Protein AF-A0A813FN04-F1 (afdb_monomer)

Solvent-accessible surface area (backbone atoms only — not comparable to full-atom values): 7030 Å² total; per-residue (Å²): 115,67,63,55,52,52,56,41,54,57,45,39,73,74,72,43,46,66,30,63,33,39,100,90,32,81,74,81,55,88,83,38,75,41,78,40,66,41,77,95,40,47,72,78,44,55,82,45,78,38,71,65,42,76,40,78,54,38,47,62,34,66,70,28,71,89,44,100,67,39,48,43,55,46,50,74,65,40,38,41,50,80,38,77,48,75,39,54,98,54,70,97,60,77,89,81,60,93,76,85,88,49,69,72,56,40,47,76,73,61,79,53,134

Sequence (113 aa):
RDLARQTALELEGFGLRVCVIGDESHAIDEEAHVIVCVYASAHYLQGRAFRIKIVDEAHHVHAALNSKLSWETMLHGQVKASLEADFSATFQDSSDIDFDYGFTQALRDGYFD

InterPro domains:
  IPR027417 P-loop containing nucleoside triphosphate hydrolase [G3DSA:3.40.50.300] (1-106)
  IPR027417 P-loop containing nucleoside triphosphate hydrolase [SSF52540] (1-92)

Nearest PDB structures (foldseek):
  7r7j-assembly2_B  TM=6.246E-01  e=7.731E-03  Escherichia coli K-12
  6ac6-assembly3_B  TM=5.152E-01  e=5.323E-01  Mycolicibacterium smegmatis MC2 155
  6aca-assembly1_A  TM=5.128E-01  e=1.257E+00  Mycobacterium tuberculosis H37Rv
  5fxg-assembly1_B  TM=3.267E-01  e=7.016E+00  Rattus norvegicus
  8vuv-assembly1_A  TM=2.185E-01  e=9.766E+00  Homo sapiens

pLDDT: mean 85.7, std 11.33, range [49.84, 97.0]

Secondary structure (DSSP, 8-state):
-HHHHHHHHHHHHTT--EEEEBTTB----TT-SEEEE-GGGGGGGTT-EEEEEEEESTHHHHHGGGSSS-HHIIIIIISEEEEEEEE-S--S-GGG-S----HHHHHHTTS--

Structure (mmCIF, N/CA/C/O backbone):
data_AF-A0A813FN04-F1
#
_entry.id   AF-A0A813FN04-F1
#
loop_
_atom_site.group_PDB
_atom_site.id
_atom_site.type_symbol
_atom_site.label_atom_id
_atom_site.label_alt_id
_atom_site.label_comp_id
_atom_site.label_asym_id
_atom_site.label_entity_id
_atom_site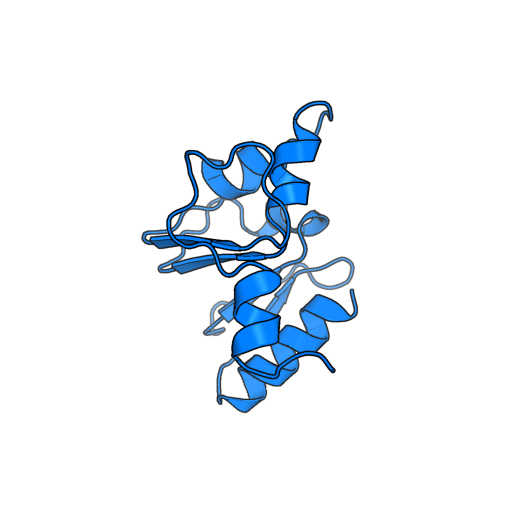.label_seq_id
_atom_site.pdbx_PDB_ins_code
_atom_site.Cartn_x
_atom_site.Cartn_y
_atom_site.Cartn_z
_atom_site.occupancy
_atom_site.B_iso_or_equiv
_atom_site.auth_seq_id
_atom_site.auth_comp_id
_atom_site.auth_asym_id
_atom_site.auth_atom_id
_atom_site.pdbx_PDB_model_num
ATOM 1 N N . ARG A 1 1 ? -5.429 7.734 -10.003 1.00 57.06 1 ARG A N 1
ATOM 2 C CA . ARG A 1 1 ? -6.869 7.380 -10.010 1.00 57.06 1 ARG A CA 1
ATOM 3 C C . ARG A 1 1 ? -7.119 6.064 -10.738 1.00 57.06 1 ARG A C 1
ATOM 5 O O . ARG A 1 1 ? -7.736 5.192 -10.144 1.00 57.06 1 ARG A O 1
ATOM 12 N N . ASP A 1 2 ? -6.593 5.889 -11.951 1.00 80.12 2 ASP A N 1
ATOM 13 C CA . ASP A 1 2 ? -6.795 4.642 -12.705 1.00 80.12 2 ASP A CA 1
ATOM 14 C C . ASP A 1 2 ? -6.102 3.432 -12.074 1.00 80.12 2 ASP A C 1
ATOM 16 O O . ASP A 1 2 ? -6.720 2.377 -11.980 1.00 80.12 2 ASP A O 1
ATOM 20 N N . LEU A 1 3 ? -4.894 3.610 -11.527 1.00 87.38 3 LEU A N 1
ATOM 21 C CA . LEU A 1 3 ? -4.142 2.516 -10.906 1.00 87.38 3 LEU A CA 1
ATOM 22 C C . LEU A 1 3 ? -4.889 1.875 -9.724 1.00 87.38 3 LEU A C 1
ATOM 24 O O . LEU A 1 3 ? -5.107 0.676 -9.725 1.00 87.38 3 LEU A O 1
ATOM 28 N N . ALA A 1 4 ? -5.390 2.670 -8.769 1.00 90.81 4 ALA A N 1
ATOM 29 C CA . ALA A 1 4 ? -6.135 2.144 -7.618 1.00 90.81 4 ALA A CA 1
ATOM 30 C C . ALA A 1 4 ? -7.377 1.333 -8.029 1.00 90.81 4 ALA A C 1
ATOM 32 O O . ALA A 1 4 ? -7.704 0.326 -7.405 1.00 90.81 4 ALA A O 1
ATOM 33 N N . ARG A 1 5 ? -8.065 1.751 -9.101 1.00 91.69 5 ARG A N 1
ATOM 34 C CA . ARG A 1 5 ? -9.223 1.021 -9.626 1.00 91.69 5 ARG A CA 1
ATOM 35 C C . ARG A 1 5 ? -8.806 -0.255 -10.357 1.00 91.69 5 ARG A C 1
ATOM 37 O O . ARG A 1 5 ? -9.479 -1.264 -10.206 1.00 91.69 5 ARG A O 1
ATOM 44 N N . GLN A 1 6 ? -7.715 -0.220 -11.120 1.00 93.00 6 GLN A N 1
ATOM 45 C CA . GLN A 1 6 ? -7.145 -1.412 -11.754 1.00 93.00 6 GLN A CA 1
ATOM 46 C C . GLN A 1 6 ? -6.730 -2.443 -10.701 1.00 93.00 6 GLN A C 1
ATOM 48 O O . GLN A 1 6 ? -7.183 -3.579 -10.765 1.00 93.00 6 GLN A O 1
ATOM 53 N N . THR A 1 7 ? -5.979 -2.031 -9.676 1.00 94.25 7 THR A N 1
ATOM 54 C CA . THR A 1 7 ? -5.606 -2.895 -8.548 1.00 94.25 7 THR A CA 1
ATOM 55 C C . THR A 1 7 ? -6.836 -3.489 -7.865 1.00 94.25 7 THR A C 1
ATOM 57 O O . THR A 1 7 ? -6.848 -4.675 -7.550 1.00 94.25 7 THR A O 1
ATOM 60 N N . ALA A 1 8 ? -7.891 -2.694 -7.662 1.00 94.44 8 ALA A N 1
ATOM 61 C CA . ALA A 1 8 ? -9.129 -3.194 -7.079 1.00 94.44 8 ALA A CA 1
ATOM 62 C C . ALA A 1 8 ? -9.795 -4.272 -7.944 1.00 94.44 8 ALA A C 1
ATOM 64 O O . ALA A 1 8 ? -10.167 -5.308 -7.407 1.00 94.44 8 ALA A O 1
ATOM 65 N N . LEU A 1 9 ? -9.881 -4.072 -9.263 1.00 95.56 9 LEU A N 1
ATOM 66 C CA . LEU A 1 9 ? -10.456 -5.060 -10.183 1.00 95.56 9 LEU A CA 1
ATOM 67 C C . LEU A 1 9 ? -9.668 -6.377 -10.189 1.00 95.56 9 LEU A C 1
ATOM 69 O O . LEU A 1 9 ? -10.269 -7.449 -10.185 1.00 95.56 9 LEU A O 1
ATOM 73 N N . GLU A 1 10 ? -8.336 -6.311 -10.155 1.00 96.50 10 GLU A N 1
ATOM 74 C CA . GLU A 1 10 ? -7.490 -7.509 -10.057 1.00 96.50 10 GLU A CA 1
ATOM 75 C C . GLU A 1 10 ? -7.736 -8.255 -8.736 1.00 96.50 10 GLU A C 1
ATOM 77 O O . GLU A 1 10 ? -7.937 -9.469 -8.724 1.00 96.50 10 GLU A O 1
ATOM 82 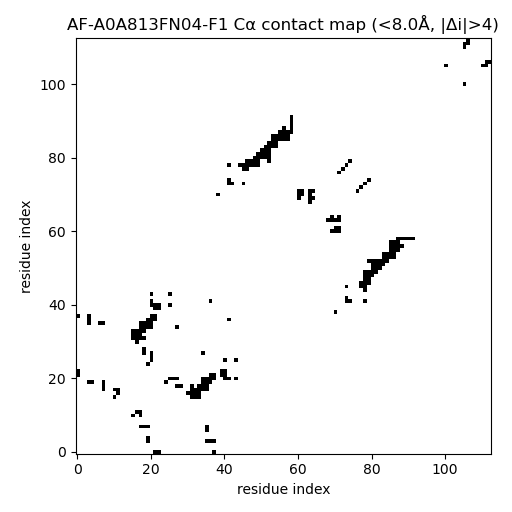N N . LEU A 1 11 ? -7.803 -7.530 -7.614 1.00 96.50 11 LEU A N 1
ATOM 83 C CA . LEU A 1 11 ? -8.093 -8.099 -6.292 1.00 96.50 11 LEU A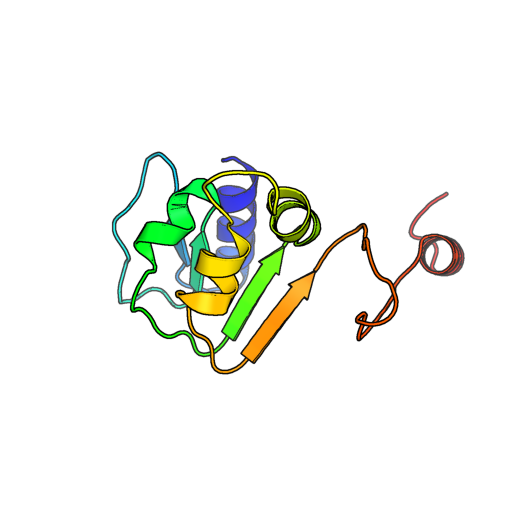 CA 1
ATOM 84 C C . LEU A 1 11 ? -9.503 -8.703 -6.202 1.00 96.50 11 LEU A C 1
ATOM 86 O O . LEU A 1 11 ? -9.685 -9.771 -5.612 1.00 96.50 11 LEU A O 1
ATOM 90 N N . GLU A 1 12 ? -10.496 -8.063 -6.815 1.00 96.56 12 GLU A N 1
ATOM 91 C CA . GLU A 1 12 ? -11.848 -8.611 -6.966 1.00 96.56 12 GLU A CA 1
ATOM 92 C C . GLU A 1 12 ? -11.846 -9.889 -7.817 1.00 96.56 12 GLU A C 1
ATOM 94 O O . GLU A 1 12 ? -12.585 -10.827 -7.511 1.00 96.56 12 GLU A O 1
ATOM 99 N N . GLY A 1 13 ? -10.965 -9.982 -8.820 1.00 97.00 13 GLY A N 1
ATOM 10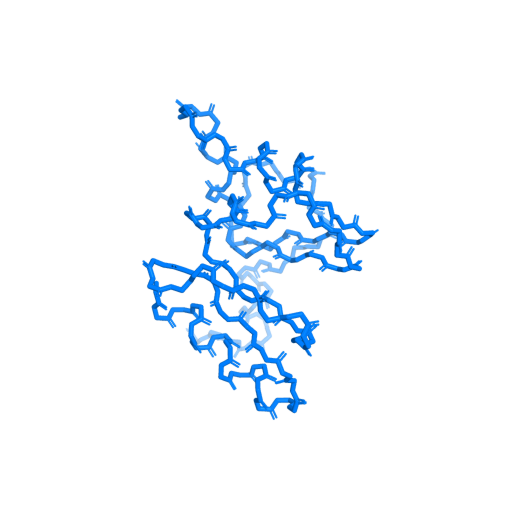0 C CA . GLY A 1 13 ? -10.718 -11.199 -9.599 1.00 97.00 13 GLY A CA 1
ATOM 101 C C . GLY A 1 13 ? -10.265 -12.395 -8.751 1.00 97.00 13 GLY A C 1
ATOM 102 O O . GLY A 1 13 ? -10.560 -13.541 -9.096 1.00 97.00 13 GLY A O 1
ATOM 103 N N . PHE A 1 14 ? -9.644 -12.145 -7.593 1.00 96.31 14 PHE A N 1
ATOM 104 C CA . PHE A 1 14 ? -9.317 -13.163 -6.586 1.00 96.31 14 PHE A CA 1
ATOM 105 C C . PHE A 1 14 ? -10.460 -13.449 -5.590 1.00 96.31 14 PHE A C 1
ATOM 107 O O . PHE A 1 14 ? -10.273 -14.202 -4.632 1.00 96.31 14 PHE A O 1
ATOM 114 N N . GLY A 1 15 ? -11.650 -12.874 -5.791 1.00 96.12 15 GLY A N 1
ATOM 115 C CA . GLY A 1 15 ? -12.816 -13.057 -4.922 1.00 96.12 15 GLY A CA 1
ATOM 116 C C . GLY A 1 15 ? -12.785 -12.216 -3.641 1.00 96.12 15 GLY A C 1
ATOM 117 O O . GLY A 1 15 ? -13.472 -12.542 -2.669 1.00 96.12 15 GLY A O 1
ATOM 118 N N . LEU A 1 16 ? -11.982 -11.149 -3.602 1.00 96.88 16 LEU A N 1
ATOM 119 C CA . LEU A 1 16 ? -11.901 -10.247 -2.454 1.00 96.88 16 LEU A CA 1
ATOM 120 C C . LEU A 1 16 ? -12.951 -9.133 -2.552 1.00 96.88 16 LEU A C 1
ATOM 122 O O . LEU A 1 16 ? -13.203 -8.594 -3.622 1.00 96.88 16 LEU A O 1
ATOM 126 N N . ARG A 1 17 ? -13.539 -8.751 -1.411 1.00 96.44 17 ARG A N 1
ATOM 127 C CA . ARG A 1 17 ? -14.340 -7.528 -1.293 1.00 96.44 17 ARG A CA 1
ATOM 128 C C . ARG A 1 17 ? -13.378 -6.356 -1.144 1.00 96.44 17 ARG A C 1
ATOM 130 O O . ARG A 1 17 ? -12.639 -6.317 -0.156 1.00 96.44 17 ARG A O 1
ATOM 137 N N . VAL A 1 18 ? -13.362 -5.445 -2.112 1.00 96.00 18 VAL A N 1
ATOM 138 C CA . VAL A 1 18 ? -12.408 -4.334 -2.150 1.00 96.00 18 VAL A CA 1
ATOM 139 C C . VAL A 1 18 ? -13.122 -3.004 -1.943 1.00 96.00 18 VAL A C 1
ATOM 141 O O . VAL A 1 18 ? -14.123 -2.711 -2.587 1.00 96.00 18 VAL A O 1
ATOM 144 N N . CYS A 1 19 ? -12.577 -2.173 -1.060 1.00 94.94 19 CYS A N 1
ATOM 145 C CA . CYS A 1 19 ? -12.986 -0.784 -0.894 1.00 94.94 19 CYS A CA 1
ATOM 146 C C . CYS A 1 19 ? -11.908 0.132 -1.478 1.00 94.94 19 CYS A C 1
ATOM 148 O O . CYS A 1 19 ? -10.740 0.030 -1.105 1.00 94.94 19 CYS A O 1
ATOM 150 N N . VAL A 1 20 ? -12.287 1.035 -2.383 1.00 94.44 20 VAL A N 1
ATOM 151 C CA . VAL A 1 20 ? -11.362 2.027 -2.948 1.00 94.44 20 VAL A CA 1
ATOM 152 C C . VAL A 1 20 ? -11.555 3.372 -2.259 1.00 94.44 20 VAL A C 1
ATOM 154 O O . VAL A 1 20 ? -12.658 3.924 -2.255 1.00 94.44 20 VAL A O 1
ATOM 157 N N . ILE A 1 21 ? -10.459 3.917 -1.729 1.00 92.81 21 ILE A N 1
ATOM 158 C CA . ILE A 1 21 ? -10.401 5.236 -1.095 1.00 92.81 21 ILE A CA 1
ATOM 159 C C . ILE A 1 21 ? -9.563 6.183 -1.964 1.00 92.81 21 ILE A C 1
ATOM 161 O O . ILE A 1 21 ? -8.402 5.910 -2.285 1.00 92.81 21 ILE A O 1
ATOM 165 N N . GLY A 1 22 ? -10.164 7.300 -2.374 1.00 88.81 22 GLY A N 1
ATOM 166 C CA . GLY A 1 22 ? -9.588 8.249 -3.327 1.00 88.81 22 GLY A CA 1
ATOM 167 C C . GLY A 1 22 ? -10.389 9.544 -3.457 1.00 88.81 22 GLY A C 1
ATOM 168 O O . GLY A 1 22 ? -11.319 9.778 -2.692 1.00 88.81 22 GLY A O 1
ATOM 169 N N . ASP A 1 23 ? -10.062 10.363 -4.462 1.00 70.50 23 ASP A N 1
ATOM 170 C CA . ASP A 1 23 ? -10.632 11.712 -4.663 1.00 70.50 23 ASP A CA 1
ATOM 171 C C . ASP A 1 23 ? -12.174 11.776 -4.699 1.00 70.50 23 ASP A C 1
ATOM 173 O O . ASP A 1 23 ? -12.753 12.819 -4.411 1.00 70.50 23 ASP A O 1
ATOM 177 N N . GLU A 1 24 ? -12.856 10.675 -5.034 1.00 73.62 24 GLU A N 1
ATOM 178 C CA . GLU A 1 24 ? -14.324 10.609 -5.128 1.00 73.62 24 GLU A CA 1
ATOM 179 C C . GLU A 1 24 ? -14.985 9.698 -4.083 1.00 73.62 24 GLU A C 1
ATOM 181 O O . GLU A 1 24 ? -16.211 9.652 -4.000 1.00 73.62 24 GLU A O 1
ATOM 186 N N . SER A 1 25 ? -14.200 8.980 -3.275 1.00 78.12 25 SER A N 1
ATOM 187 C CA . SER A 1 25 ? -14.714 8.028 -2.289 1.00 78.12 25 SER A CA 1
ATOM 188 C C . SER A 1 25 ? -13.869 8.065 -1.023 1.00 78.12 25 SER A C 1
ATOM 190 O O . SER A 1 25 ? -12.693 7.708 -1.032 1.00 78.12 25 SER A O 1
ATOM 192 N N . HIS A 1 26 ? -14.490 8.493 0.071 1.00 84.44 26 HIS A N 1
ATOM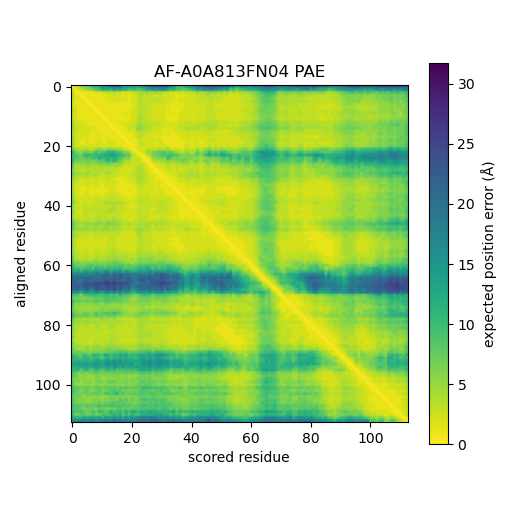 193 C CA . HIS A 1 26 ? -13.887 8.578 1.404 1.00 84.44 26 HIS A CA 1
ATOM 194 C C . HIS A 1 26 ? -14.590 7.664 2.420 1.00 84.44 26 HIS A C 1
ATOM 196 O O . HIS A 1 26 ? -14.199 7.612 3.584 1.00 84.44 26 HIS A O 1
ATOM 202 N N . ALA A 1 27 ? -15.644 6.961 1.996 1.00 88.25 27 ALA A N 1
ATOM 203 C CA . ALA A 1 27 ? -16.378 6.039 2.845 1.00 88.25 27 ALA A CA 1
ATOM 204 C C . ALA A 1 27 ? -15.653 4.692 2.880 1.00 88.25 27 ALA A C 1
ATOM 206 O O . ALA A 1 27 ? -15.476 4.049 1.848 1.00 88.25 27 ALA A O 1
ATOM 207 N N . ILE A 1 28 ? -15.244 4.276 4.077 1.00 89.44 28 ILE A N 1
ATOM 208 C CA . ILE A 1 28 ? -14.649 2.962 4.307 1.00 89.44 28 ILE A CA 1
ATOM 209 C C . ILE A 1 28 ? -15.778 1.952 4.488 1.00 89.44 28 ILE A C 1
ATOM 211 O O . ILE A 1 28 ? -16.594 2.095 5.398 1.00 89.44 28 ILE A O 1
ATOM 215 N N . ASP A 1 29 ? -15.800 0.934 3.635 1.00 90.44 29 ASP A N 1
ATOM 216 C CA . ASP A 1 29 ? -16.639 -0.244 3.826 1.00 90.44 29 ASP A CA 1
ATOM 217 C C . ASP A 1 29 ? -16.003 -1.152 4.888 1.00 90.44 29 ASP A C 1
ATOM 219 O O . ASP A 1 29 ? -14.913 -1.690 4.686 1.00 90.44 29 ASP A O 1
ATOM 223 N N . GLU A 1 30 ? -16.669 -1.304 6.033 1.00 88.19 30 GLU A N 1
ATOM 224 C CA . GLU A 1 30 ? -16.176 -2.124 7.148 1.00 88.19 30 GLU A CA 1
ATOM 225 C C . GLU A 1 30 ? -16.234 -3.629 6.851 1.00 88.19 30 GLU A C 1
ATOM 227 O O . GLU A 1 30 ? -15.562 -4.414 7.519 1.00 88.19 30 GLU A O 1
ATOM 232 N N . GLU A 1 31 ? -16.982 -4.029 5.821 1.00 92.31 31 GLU A N 1
ATOM 233 C CA . GLU A 1 31 ? -17.071 -5.411 5.356 1.00 92.31 31 GLU A CA 1
ATOM 234 C C . GLU A 1 31 ? -16.001 -5.761 4.309 1.00 92.31 31 GLU A C 1
ATOM 236 O O . GLU A 1 31 ? -15.847 -6.931 3.935 1.00 92.31 31 GLU A O 1
ATOM 241 N N . ALA A 1 32 ? -15.239 -4.778 3.825 1.00 94.38 32 ALA A N 1
ATOM 242 C CA . ALA A 1 32 ? -14.199 -5.019 2.839 1.00 94.38 32 ALA A CA 1
ATOM 243 C C . ALA A 1 32 ? -13.077 -5.902 3.407 1.00 94.38 32 ALA A C 1
ATOM 245 O O . ALA A 1 32 ? -12.606 -5.729 4.530 1.00 94.38 32 ALA A O 1
ATOM 246 N N . HIS A 1 33 ? -12.607 -6.847 2.593 1.00 95.06 33 HIS A N 1
ATOM 247 C CA . HIS A 1 33 ? -11.428 -7.652 2.911 1.00 95.06 33 HIS A CA 1
ATOM 248 C C . HIS A 1 33 ? -10.142 -6.846 2.701 1.00 95.06 33 HIS A C 1
ATOM 250 O O . HIS A 1 33 ? -9.163 -7.054 3.417 1.00 95.06 33 HIS A O 1
ATOM 256 N N . VAL A 1 34 ? -10.140 -5.949 1.707 1.00 96.50 34 VAL A N 1
ATOM 257 C CA . VAL A 1 34 ? -8.985 -5.126 1.329 1.00 96.50 34 VAL A CA 1
ATOM 258 C C . VAL A 1 34 ? -9.423 -3.689 1.069 1.00 96.50 34 VAL A C 1
ATOM 260 O O . VAL A 1 34 ? -10.453 -3.447 0.442 1.00 96.50 34 VAL A O 1
ATOM 263 N N . ILE A 1 35 ? -8.608 -2.735 1.515 1.00 95.75 35 ILE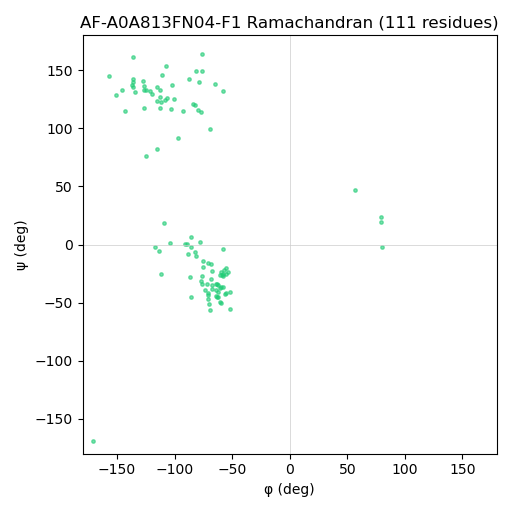 A N 1
ATOM 264 C CA . ILE A 1 35 ? -8.747 -1.322 1.167 1.00 95.75 35 ILE A CA 1
ATOM 265 C C . ILE A 1 35 ? -7.606 -0.944 0.223 1.00 95.75 35 ILE A C 1
ATOM 267 O O . ILE A 1 35 ? -6.439 -1.098 0.577 1.00 95.75 35 ILE A O 1
ATOM 271 N N . VAL A 1 36 ? -7.939 -0.418 -0.955 1.00 95.31 36 VAL A N 1
ATOM 272 C CA . VAL A 1 36 ? -6.975 0.168 -1.893 1.00 95.31 36 VAL A CA 1
ATOM 273 C C . VAL A 1 36 ? -7.081 1.684 -1.794 1.00 95.31 36 VAL A C 1
ATOM 275 O O . VAL A 1 36 ? -8.126 2.262 -2.092 1.00 95.31 36 VAL A O 1
ATOM 278 N N . CYS A 1 37 ? -6.009 2.343 -1.358 1.00 93.25 37 CYS A N 1
ATOM 279 C CA . CYS A 1 37 ? -6.009 3.776 -1.080 1.00 93.25 37 CYS A CA 1
ATOM 280 C C . CYS A 1 37 ? -4.912 4.493 -1.864 1.00 93.25 37 CYS A C 1
ATOM 282 O O . CYS A 1 37 ? -3.757 4.077 -1.841 1.00 93.25 37 CYS A O 1
ATOM 284 N N 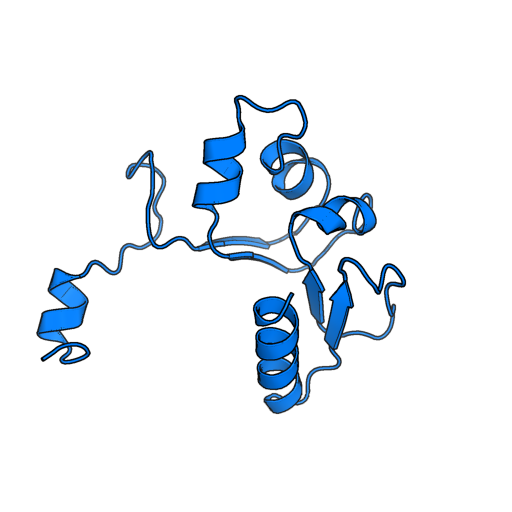. VAL A 1 38 ? -5.249 5.613 -2.504 1.00 91.06 38 VAL A N 1
ATOM 285 C CA . VAL A 1 38 ? -4.232 6.525 -3.057 1.00 91.06 38 VAL A CA 1
ATOM 286 C C . VAL A 1 38 ? -3.588 7.349 -1.938 1.00 91.06 38 VAL A C 1
ATOM 288 O O . VAL A 1 38 ? -4.250 7.696 -0.958 1.00 91.06 38 VAL A O 1
ATOM 291 N N . TYR A 1 39 ? -2.317 7.727 -2.091 1.00 87.69 39 TYR A N 1
ATOM 292 C CA . TYR A 1 39 ? -1.563 8.450 -1.054 1.00 87.69 39 TYR A CA 1
ATOM 293 C C . TYR A 1 39 ? -2.220 9.739 -0.568 1.00 87.69 39 TYR A C 1
ATOM 295 O O . TYR A 1 39 ? -2.286 9.982 0.636 1.00 87.69 39 TYR A O 1
ATOM 303 N N . ALA A 1 40 ? -2.779 10.532 -1.484 1.00 84.81 40 ALA A N 1
ATOM 304 C CA . ALA A 1 40 ? -3.475 11.772 -1.142 1.00 84.81 40 ALA A CA 1
ATOM 305 C C . ALA A 1 40 ? -4.652 11.552 -0.169 1.00 84.81 40 ALA A C 1
ATOM 307 O O . ALA A 1 40 ? -4.990 12.440 0.614 1.00 84.81 40 ALA A O 1
ATOM 308 N N . SER A 1 41 ? -5.231 10.352 -0.163 1.00 89.75 41 SER A N 1
ATOM 309 C CA . SER A 1 41 ? -6.407 9.984 0.626 1.00 89.75 41 SER A CA 1
ATOM 310 C C . SER A 1 41 ? -6.071 9.132 1.856 1.00 89.75 41 SER A C 1
ATOM 312 O O . SER A 1 41 ? -6.970 8.799 2.623 1.00 89.75 41 SER A O 1
ATOM 314 N N . ALA A 1 42 ? -4.790 8.831 2.106 1.00 88.50 42 ALA A N 1
ATOM 315 C CA . ALA A 1 42 ? -4.358 7.988 3.228 1.00 88.50 42 ALA A CA 1
ATOM 316 C C . ALA A 1 42 ? -4.763 8.541 4.607 1.00 88.50 42 ALA A C 1
ATOM 318 O O . ALA A 1 42 ? -4.931 7.781 5.558 1.00 88.50 42 ALA A O 1
ATOM 319 N N . HIS A 1 43 ? -4.985 9.854 4.711 1.00 87.12 43 HIS A N 1
ATOM 320 C CA . HIS A 1 43 ? -5.478 10.499 5.928 1.00 87.12 43 HIS A CA 1
ATOM 321 C C . HIS A 1 43 ? -6.859 9.990 6.373 1.00 87.12 43 HIS A C 1
ATOM 323 O O . HIS A 1 43 ? -7.148 9.996 7.566 1.00 87.12 43 HIS A O 1
ATOM 329 N N . TYR A 1 44 ? -7.695 9.483 5.458 1.00 90.06 44 TYR A N 1
ATOM 330 C CA . TYR A 1 44 ? -8.975 8.864 5.822 1.00 90.06 44 TYR A CA 1
ATOM 331 C C . TYR A 1 44 ? -8.811 7.540 6.580 1.00 90.06 44 TYR A C 1
ATOM 333 O O . TYR A 1 44 ? -9.751 7.086 7.229 1.00 90.06 44 TYR A O 1
ATOM 341 N N . LEU A 1 45 ? -7.624 6.929 6.533 1.00 90.44 45 LEU A N 1
ATOM 342 C CA . LEU A 1 45 ? -7.317 5.684 7.238 1.00 90.44 45 LEU A CA 1
ATOM 343 C C . LEU A 1 45 ? -6.773 5.925 8.657 1.00 90.44 45 LEU A C 1
ATOM 345 O O . LEU A 1 45 ? -6.455 4.967 9.363 1.00 90.44 45 LEU A O 1
ATOM 349 N N . GLN A 1 46 ? -6.642 7.183 9.092 1.00 87.50 46 GLN A N 1
ATOM 350 C CA . GLN A 1 46 ? -6.069 7.520 10.393 1.00 87.50 46 GLN A CA 1
ATOM 351 C C . GLN A 1 46 ? -6.838 6.848 11.543 1.00 87.50 46 GLN A C 1
ATOM 353 O O . GLN A 1 46 ? -8.064 6.899 11.621 1.00 87.50 46 GLN A O 1
ATOM 358 N N . GLY A 1 47 ? -6.096 6.227 12.466 1.00 85.25 47 GLY A N 1
ATOM 359 C CA . GLY A 1 47 ? -6.670 5.541 13.628 1.00 85.25 47 GLY A CA 1
ATOM 360 C C . GLY A 1 47 ? -7.217 4.143 13.328 1.00 85.25 47 GLY A C 1
ATOM 361 O O . GLY A 1 47 ? -7.644 3.452 14.254 1.00 85.25 47 GLY A O 1
ATOM 362 N N . ARG A 1 48 ? -7.172 3.695 12.068 1.00 86.38 48 ARG A N 1
ATOM 363 C CA . ARG A 1 48 ? -7.407 2.293 11.720 1.00 86.38 48 ARG A CA 1
ATOM 364 C C . ARG A 1 48 ? -6.129 1.481 11.939 1.00 86.38 48 ARG A C 1
ATOM 366 O O . ARG A 1 48 ? -5.011 1.982 11.813 1.00 86.38 48 ARG A O 1
ATOM 373 N N . ALA A 1 49 ? -6.327 0.214 12.275 1.00 89.25 49 ALA A N 1
ATOM 374 C CA . ALA A 1 49 ? -5.268 -0.770 12.394 1.00 89.25 49 ALA A CA 1
ATOM 375 C C . ALA A 1 49 ? -5.534 -1.892 11.396 1.00 89.25 49 ALA A C 1
ATOM 377 O O . ALA A 1 49 ? -6.634 -2.443 11.346 1.00 89.25 49 ALA A O 1
ATOM 378 N N . PHE A 1 50 ? -4.518 -2.221 10.615 1.00 93.38 50 PHE A N 1
ATOM 379 C CA . PHE A 1 50 ? -4.568 -3.264 9.608 1.00 93.38 50 PHE A CA 1
ATOM 380 C C . PHE A 1 50 ? -3.757 -4.471 10.064 1.00 93.38 50 PHE A C 1
ATOM 382 O O . PHE A 1 50 ? -2.800 -4.365 10.829 1.00 93.38 50 PHE A O 1
ATOM 389 N N . ARG A 1 51 ? -4.112 -5.657 9.577 1.00 95.69 51 ARG A N 1
ATOM 390 C CA . ARG A 1 51 ? -3.240 -6.821 9.765 1.00 95.69 51 ARG A CA 1
ATOM 391 C C . ARG A 1 51 ? -1.987 -6.697 8.898 1.00 95.69 51 ARG A C 1
ATOM 393 O O . ARG A 1 51 ? -0.898 -7.013 9.361 1.00 95.69 51 ARG A O 1
ATOM 400 N N . ILE A 1 52 ? -2.167 -6.247 7.659 1.00 95.81 52 ILE A N 1
ATOM 401 C CA . ILE A 1 52 ? -1.126 -6.118 6.640 1.00 95.81 52 ILE A CA 1
ATOM 402 C C . ILE A 1 52 ? -1.320 -4.771 5.943 1.00 95.81 52 ILE A C 1
ATOM 404 O O . ILE A 1 52 ? -2.454 -4.424 5.604 1.00 95.81 52 ILE A O 1
ATOM 408 N N . LYS A 1 53 ? -0.229 -4.038 5.730 1.00 95.31 53 LYS A N 1
ATOM 409 C CA . LYS A 1 53 ? -0.171 -2.828 4.907 1.00 95.31 53 LYS A CA 1
ATOM 410 C C . LYS A 1 53 ? 0.934 -2.996 3.872 1.00 95.31 53 LYS A C 1
ATOM 412 O O . LYS A 1 53 ? 2.033 -3.415 4.216 1.00 95.31 53 LYS A O 1
ATOM 417 N N . ILE A 1 54 ? 0.621 -2.666 2.626 1.00 95.25 54 ILE A N 1
ATOM 418 C CA . ILE A 1 54 ? 1.569 -2.662 1.515 1.00 95.25 54 ILE A CA 1
ATOM 419 C C . ILE A 1 54 ? 1.590 -1.250 0.939 1.00 95.25 54 ILE A C 1
ATOM 421 O O . ILE A 1 54 ? 0.525 -0.670 0.710 1.00 95.25 54 ILE A O 1
ATOM 425 N N . VAL A 1 55 ? 2.783 -0.706 0.736 1.00 92.00 55 VAL A N 1
ATOM 426 C CA . VAL A 1 55 ? 3.006 0.613 0.139 1.00 92.00 55 VAL A CA 1
ATOM 427 C C . VAL A 1 55 ? 3.685 0.399 -1.211 1.00 92.00 55 VAL A C 1
ATOM 429 O O . VAL A 1 55 ? 4.770 -0.165 -1.273 1.00 92.00 55 VAL A O 1
ATOM 432 N N . ASP A 1 56 ? 3.024 0.805 -2.293 1.00 91.38 56 ASP A N 1
ATOM 433 C CA . ASP A 1 56 ? 3.513 0.636 -3.667 1.00 91.38 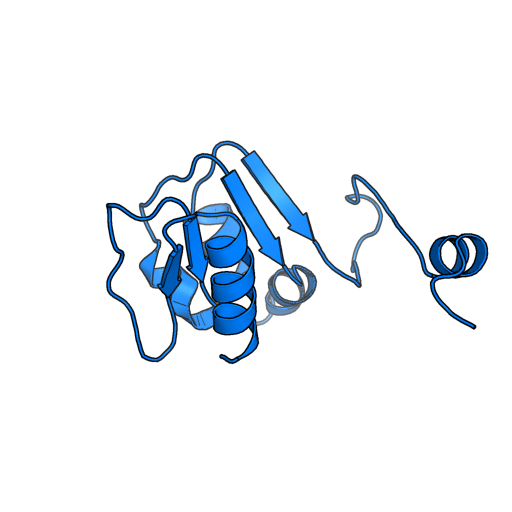56 ASP A CA 1
ATOM 434 C C . ASP A 1 56 ? 4.093 1.944 -4.214 1.00 91.38 56 ASP A C 1
ATOM 436 O O . ASP A 1 56 ? 3.513 3.010 -4.020 1.00 91.38 56 ASP A O 1
ATOM 440 N N . GLU A 1 57 ? 5.225 1.893 -4.903 1.00 87.56 57 GLU A N 1
ATOM 441 C CA . GLU A 1 57 ? 6.029 3.069 -5.261 1.00 87.56 57 GLU A CA 1
ATOM 442 C C . GLU A 1 57 ? 6.450 3.911 -4.042 1.00 87.56 57 GLU A C 1
ATOM 444 O O . GLU A 1 57 ? 6.350 5.146 -4.023 1.00 87.56 57 GLU A O 1
ATOM 449 N N . ALA A 1 58 ? 6.949 3.231 -3.005 1.00 87.56 58 ALA A N 1
ATOM 450 C CA . ALA A 1 58 ? 7.340 3.831 -1.726 1.00 87.56 58 ALA A CA 1
ATOM 451 C C . ALA A 1 58 ? 8.403 4.945 -1.858 1.00 87.56 58 ALA A C 1
ATOM 453 O O . ALA A 1 58 ? 8.467 5.853 -1.029 1.00 87.56 58 ALA A O 1
ATOM 454 N N . HIS A 1 59 ? 9.177 4.985 -2.950 1.00 82.81 59 HIS A N 1
ATOM 455 C CA . HIS A 1 59 ? 10.110 6.088 -3.211 1.00 82.81 59 HIS A CA 1
ATOM 456 C C . HIS A 1 59 ? 9.445 7.473 -3.263 1.00 82.81 59 HIS A C 1
ATOM 458 O O . HIS A 1 59 ? 10.092 8.477 -2.948 1.00 82.81 59 HIS A O 1
ATOM 464 N N . HIS A 1 60 ? 8.159 7.559 -3.621 1.00 79.69 60 HIS A N 1
ATOM 465 C CA . HIS A 1 60 ? 7.406 8.814 -3.566 1.00 79.69 60 HIS A CA 1
ATOM 466 C C . HIS A 1 60 ? 7.157 9.296 -2.133 1.00 79.69 60 HIS A C 1
ATOM 468 O O . HIS A 1 60 ? 7.076 10.504 -1.898 1.00 79.69 60 HIS A O 1
ATOM 474 N N . VAL A 1 61 ? 7.058 8.367 -1.182 1.00 74.94 61 VAL A N 1
ATOM 475 C CA . VAL A 1 61 ? 6.849 8.646 0.241 1.00 74.94 61 VAL A CA 1
ATOM 476 C C . VAL A 1 61 ? 8.123 9.244 0.843 1.00 74.94 61 VAL A C 1
ATOM 478 O O . VAL A 1 61 ? 8.070 10.321 1.442 1.00 74.94 61 VAL A O 1
ATOM 481 N N . HIS A 1 62 ? 9.280 8.637 0.564 1.00 67.1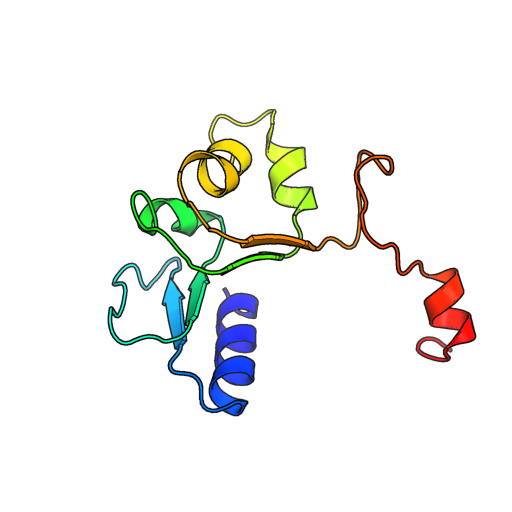9 62 HIS A N 1
ATOM 482 C CA . HIS A 1 62 ? 10.575 9.105 1.069 1.00 67.19 62 HIS A CA 1
ATOM 483 C C . HIS A 1 62 ? 11.062 10.404 0.399 1.00 67.19 62 HIS A C 1
ATOM 485 O O . HIS A 1 62 ? 11.657 11.265 1.046 1.00 67.19 62 HIS A O 1
ATOM 491 N N . ALA A 1 63 ? 10.774 10.621 -0.890 1.00 63.09 63 ALA A N 1
ATOM 492 C CA . ALA A 1 63 ? 11.151 11.865 -1.572 1.00 63.09 63 ALA A CA 1
ATOM 493 C C . ALA A 1 63 ? 10.389 13.102 -1.043 1.00 63.09 63 ALA A C 1
ATOM 495 O O . ALA A 1 63 ? 10.871 14.235 -1.157 1.00 63.09 63 ALA A O 1
ATOM 496 N N . ALA A 1 64 ? 9.214 12.901 -0.436 1.00 56.69 64 ALA A N 1
ATOM 497 C CA . ALA A 1 64 ? 8.350 13.964 0.070 1.00 56.69 64 ALA A CA 1
ATOM 498 C C . ALA A 1 64 ? 8.804 14.574 1.413 1.00 56.69 64 ALA A C 1
ATOM 500 O O . ALA A 1 64 ? 8.140 15.498 1.895 1.00 56.69 64 ALA A O 1
ATOM 501 N N . LEU A 1 65 ? 9.940 14.141 1.984 1.00 52.03 65 LEU A N 1
ATOM 502 C CA . LEU A 1 65 ? 10.502 14.638 3.255 1.00 52.03 65 LEU A CA 1
ATOM 503 C C . LEU A 1 65 ? 10.720 16.167 3.299 1.00 52.03 65 LEU A C 1
ATOM 505 O O . LEU A 1 65 ? 10.757 16.754 4.378 1.00 52.03 65 LEU A O 1
ATOM 509 N N . ASN A 1 66 ? 10.797 16.835 2.141 1.00 50.88 66 ASN A N 1
ATOM 510 C CA . ASN A 1 66 ? 10.914 18.297 2.035 1.00 50.88 66 ASN A CA 1
ATOM 511 C C . ASN A 1 66 ? 9.567 19.046 1.939 1.00 50.88 66 ASN A C 1
ATOM 513 O O . ASN A 1 66 ? 9.550 20.274 1.828 1.00 50.88 66 ASN A O 1
ATOM 517 N N . SER A 1 67 ? 8.432 18.344 1.968 1.00 50.78 67 SER A N 1
ATOM 518 C CA . SER A 1 67 ? 7.097 18.937 1.839 1.00 50.78 67 SER A CA 1
ATOM 519 C C . SER A 1 67 ? 6.308 18.846 3.151 1.00 50.78 67 SER A C 1
ATOM 521 O O . SER A 1 67 ? 6.417 17.888 3.908 1.00 50.78 67 SER A O 1
ATOM 523 N N . LYS A 1 68 ? 5.475 19.858 3.429 1.00 49.84 68 LYS A N 1
ATOM 524 C CA . LYS A 1 68 ? 4.633 19.989 4.640 1.00 49.84 68 LYS A CA 1
ATOM 525 C C . LYS A 1 68 ? 3.634 18.836 4.883 1.00 49.84 68 LYS A C 1
ATOM 527 O O . LYS A 1 68 ? 2.951 18.848 5.902 1.00 49.84 68 LYS A O 1
ATOM 532 N N . LEU A 1 69 ? 3.538 17.871 3.972 1.00 56.06 69 LEU A N 1
ATOM 533 C CA . LEU A 1 69 ? 2.711 16.670 4.057 1.00 56.06 69 LEU A CA 1
ATOM 534 C C . LEU A 1 69 ? 3.628 15.466 3.854 1.00 56.06 69 LEU A C 1
ATOM 536 O O . LEU A 1 69 ? 3.671 14.885 2.777 1.00 56.06 69 LEU A O 1
ATOM 540 N N . SER A 1 70 ? 4.403 15.120 4.880 1.00 70.88 70 SER A N 1
ATOM 541 C CA . SER A 1 70 ? 5.211 13.908 4.814 1.00 70.88 70 SER A CA 1
ATOM 542 C C . SER A 1 70 ? 4.270 12.704 4.863 1.00 70.88 70 SER A C 1
ATOM 544 O O . SER A 1 70 ? 3.761 12.345 5.931 1.00 70.88 70 SER A O 1
ATOM 546 N N . TRP A 1 71 ? 3.981 12.117 3.698 1.00 76.31 71 TRP A N 1
ATOM 547 C CA . TRP A 1 71 ? 3.218 10.872 3.594 1.00 76.31 71 TRP A CA 1
ATOM 548 C C . TRP A 1 71 ? 3.861 9.760 4.425 1.00 76.31 71 TRP A C 1
ATOM 550 O O . TRP A 1 71 ? 3.134 8.921 4.936 1.00 76.31 71 TRP A O 1
ATOM 560 N N . GLU A 1 72 ? 5.172 9.833 4.668 1.00 79.31 72 GLU A N 1
ATOM 561 C CA . GLU A 1 72 ? 5.924 8.970 5.582 1.00 79.31 72 GLU A CA 1
ATOM 562 C C . GLU A 1 72 ? 5.283 8.928 6.976 1.00 79.31 72 GLU A C 1
ATOM 564 O O . GLU A 1 72 ? 4.888 7.879 7.483 1.00 79.31 72 GLU A O 1
ATOM 569 N N . THR A 1 73 ? 5.091 10.104 7.583 1.00 80.50 73 THR A N 1
ATOM 570 C CA . THR A 1 73 ? 4.505 10.222 8.922 1.00 80.50 73 THR A CA 1
ATOM 571 C C . THR A 1 73 ? 3.067 9.719 8.938 1.00 80.50 73 THR A C 1
ATOM 573 O O . THR A 1 73 ? 2.615 9.157 9.935 1.00 80.50 73 THR A O 1
ATOM 576 N N . MET A 1 74 ? 2.328 9.916 7.847 1.00 83.31 74 MET A N 1
ATOM 577 C CA . MET A 1 74 ? 0.958 9.424 7.737 1.00 83.31 74 MET A CA 1
ATOM 578 C C . MET A 1 74 ? 0.932 7.897 7.636 1.00 83.31 74 MET A C 1
ATOM 580 O O . MET A 1 74 ? 0.311 7.234 8.465 1.00 83.31 74 MET A O 1
ATOM 584 N N . LEU A 1 75 ? 1.633 7.339 6.652 1.00 84.75 75 LEU A N 1
ATOM 585 C CA . LEU A 1 75 ? 1.599 5.924 6.316 1.00 84.75 75 LEU A CA 1
ATOM 586 C C . LEU A 1 75 ? 2.284 5.084 7.391 1.00 84.75 75 LEU A C 1
ATOM 588 O O . LEU A 1 75 ? 1.645 4.179 7.911 1.00 84.75 75 LEU A O 1
ATOM 592 N N . HIS A 1 76 ? 3.511 5.394 7.804 1.00 82.88 76 HIS A N 1
ATOM 593 C CA . HIS A 1 76 ? 4.244 4.599 8.805 1.00 82.88 76 HIS A CA 1
ATOM 594 C C . HIS A 1 76 ? 3.924 5.025 10.247 1.00 82.88 76 HIS A C 1
ATOM 596 O O . HIS A 1 76 ? 3.946 4.229 11.194 1.00 82.88 76 HIS A O 1
ATOM 602 N N . GLY A 1 77 ? 3.552 6.290 10.446 1.00 82.12 77 GLY A N 1
ATOM 603 C CA . GLY A 1 77 ? 3.232 6.812 11.773 1.00 82.12 77 GLY A CA 1
ATOM 604 C C . GLY A 1 77 ? 1.782 6.590 12.201 1.00 82.12 77 GLY A C 1
ATOM 605 O O . GLY A 1 77 ? 1.553 6.189 13.344 1.00 82.12 77 GLY A O 1
ATOM 606 N N . GLN A 1 78 ? 0.803 6.847 11.330 1.00 84.75 78 GLN A N 1
ATOM 607 C CA . GLN A 1 78 ? -0.614 6.953 11.719 1.00 84.75 78 GLN A CA 1
ATOM 608 C C . GLN A 1 78 ? -1.505 5.824 11.189 1.00 84.75 78 GLN A C 1
ATOM 610 O O . GLN A 1 78 ? -2.518 5.515 11.821 1.00 84.75 78 GLN A O 1
ATOM 615 N N . VAL A 1 79 ? -1.125 5.192 10.078 1.00 89.56 79 VAL A N 1
ATOM 616 C CA . VAL A 1 79 ? -1.802 4.014 9.521 1.00 89.56 79 VAL A CA 1
ATOM 617 C C . VAL A 1 79 ? -1.066 2.760 9.987 1.00 89.56 79 VAL A C 1
ATOM 619 O O . VAL A 1 79 ? -0.088 2.320 9.386 1.00 89.56 79 VAL A O 1
ATOM 622 N N . LYS A 1 80 ? -1.507 2.200 11.115 1.00 91.25 80 LYS A N 1
ATOM 623 C CA . LYS A 1 80 ? -0.809 1.086 11.766 1.00 91.25 80 LYS A CA 1
ATOM 624 C C . LYS A 1 80 ? -1.098 -0.236 11.075 1.00 91.25 80 LYS A C 1
ATOM 626 O O . LYS A 1 80 ? -2.259 -0.520 10.777 1.00 91.25 80 LYS A O 1
ATOM 631 N N . ALA A 1 81 ? -0.085 -1.087 10.940 1.00 94.50 81 ALA A N 1
ATOM 632 C CA . ALA A 1 81 ? -0.302 -2.500 10.676 1.00 94.50 81 ALA A CA 1
ATOM 633 C C . ALA A 1 81 ? 0.595 -3.422 11.509 1.00 94.50 81 ALA A C 1
ATOM 635 O O . ALA A 1 81 ? 1.596 -2.995 12.077 1.00 94.50 81 ALA A O 1
ATOM 636 N N . SER A 1 82 ? 0.208 -4.697 11.620 1.00 95.75 82 SER A N 1
ATOM 637 C CA . SER A 1 82 ? 1.052 -5.727 12.251 1.00 95.75 82 SER A CA 1
ATOM 638 C C . SER A 1 82 ? 2.191 -6.196 11.346 1.00 95.75 82 SER A C 1
ATOM 640 O O . SER A 1 82 ? 3.213 -6.653 11.847 1.00 95.75 82 SER A O 1
ATOM 642 N N . LEU A 1 83 ? 1.999 -6.104 10.030 1.00 95.50 83 LEU A N 1
ATOM 643 C CA . LEU A 1 83 ? 3.001 -6.379 9.012 1.00 95.50 83 LEU A CA 1
ATOM 644 C C . LEU A 1 83 ? 2.954 -5.264 7.969 1.00 95.50 83 LEU A C 1
ATOM 646 O O . LEU A 1 83 ? 1.874 -4.913 7.489 1.00 95.50 83 LEU A O 1
ATOM 650 N N . GLU A 1 84 ? 4.118 -4.725 7.636 1.00 93.94 84 GLU A N 1
ATOM 651 C CA . GLU A 1 84 ? 4.289 -3.633 6.682 1.00 93.94 84 GLU A CA 1
ATOM 652 C C . GLU A 1 84 ? 5.322 -4.055 5.639 1.00 93.94 84 GLU A C 1
ATOM 654 O O . GLU A 1 84 ? 6.277 -4.752 5.981 1.00 93.94 84 GLU A O 1
ATOM 659 N N . ALA A 1 85 ? 5.091 -3.694 4.380 1.00 92.88 85 ALA A N 1
ATOM 660 C CA . ALA A 1 85 ? 6.017 -3.954 3.287 1.00 92.88 85 ALA A CA 1
ATOM 661 C C . ALA A 1 85 ? 5.968 -2.810 2.273 1.00 92.88 85 ALA A C 1
ATOM 663 O O . ALA A 1 85 ? 4.882 -2.414 1.834 1.00 92.88 85 ALA A O 1
ATOM 664 N N . ASP A 1 86 ? 7.147 -2.351 1.874 1.00 91.31 86 ASP A N 1
ATOM 665 C CA . ASP A 1 86 ? 7.326 -1.250 0.940 1.00 91.31 86 ASP A CA 1
ATOM 666 C C . ASP A 1 86 ? 7.922 -1.788 -0.360 1.00 91.31 86 ASP A C 1
ATOM 668 O O . ASP A 1 86 ? 8.943 -2.476 -0.367 1.00 91.31 86 ASP A O 1
ATOM 672 N N . PHE A 1 87 ? 7.264 -1.485 -1.474 1.00 91.69 87 PHE A N 1
ATOM 673 C CA . PHE A 1 87 ? 7.685 -1.876 -2.812 1.00 91.69 87 PHE A CA 1
ATOM 674 C C . PHE A 1 87 ? 8.017 -0.624 -3.603 1.00 91.69 87 PHE A C 1
ATOM 676 O O . PHE A 1 87 ? 7.300 0.377 -3.562 1.00 91.69 87 PHE A O 1
ATOM 683 N N . SER A 1 88 ? 9.128 -0.662 -4.327 1.00 89.19 88 SER A N 1
ATOM 684 C CA . SER A 1 88 ? 9.549 0.459 -5.149 1.00 89.19 88 SER A CA 1
ATOM 685 C C . SER A 1 88 ? 10.476 -0.008 -6.258 1.00 89.19 88 SER A C 1
ATOM 687 O O . SER A 1 88 ? 11.309 -0.888 -6.051 1.00 89.19 88 SER A O 1
ATOM 689 N N . ALA A 1 89 ? 10.375 0.626 -7.426 1.00 86.00 89 ALA A N 1
ATOM 690 C CA . ALA A 1 89 ? 11.340 0.427 -8.504 1.00 86.00 89 ALA A CA 1
ATOM 691 C C . ALA A 1 89 ? 12.681 1.141 -8.244 1.00 86.00 89 ALA A C 1
ATOM 693 O O . ALA A 1 89 ? 13.689 0.832 -8.878 1.00 86.00 89 ALA A O 1
ATOM 694 N N . THR A 1 90 ? 12.699 2.127 -7.340 1.00 81.38 90 THR A N 1
ATOM 695 C CA . THR A 1 90 ? 13.904 2.898 -7.002 1.00 81.38 90 THR A CA 1
ATOM 696 C C . THR A 1 90 ? 14.035 3.076 -5.495 1.00 81.38 90 THR A C 1
ATOM 698 O O . THR A 1 90 ? 13.043 3.290 -4.805 1.00 81.38 90 THR A O 1
ATOM 701 N N . PHE A 1 91 ? 15.256 3.019 -4.971 1.00 72.69 91 PHE A N 1
ATOM 702 C CA . PHE A 1 91 ? 15.540 3.261 -3.558 1.00 72.69 91 PHE A CA 1
ATOM 703 C C . PHE A 1 91 ? 16.617 4.336 -3.446 1.00 72.69 91 PHE A C 1
ATOM 705 O O . PHE A 1 91 ? 17.587 4.333 -4.205 1.00 72.69 91 PHE A O 1
ATOM 712 N N . GLN A 1 92 ? 16.431 5.285 -2.526 1.00 69.38 92 GLN A N 1
ATOM 713 C CA . GLN A 1 92 ? 17.447 6.307 -2.246 1.00 69.38 92 GLN A CA 1
ATOM 714 C C . GLN A 1 92 ? 18.594 5.742 -1.403 1.00 69.38 92 GLN A C 1
ATOM 716 O O . GLN A 1 92 ? 19.737 6.165 -1.564 1.00 69.38 92 GLN A O 1
ATOM 721 N N . ASP A 1 93 ? 18.278 4.777 -0.541 1.00 71.75 93 ASP A N 1
ATOM 722 C CA . ASP A 1 93 ? 19.224 4.044 0.285 1.00 71.75 93 ASP A CA 1
ATOM 723 C C . ASP A 1 93 ? 19.018 2.545 0.051 1.00 71.75 93 ASP A C 1
ATOM 725 O O . ASP A 1 93 ? 17.940 2.009 0.287 1.00 71.75 93 ASP A O 1
ATOM 729 N N . SER A 1 94 ? 20.046 1.873 -0.460 1.00 73.94 94 SER A N 1
ATOM 730 C CA . SER A 1 94 ? 19.998 0.438 -0.739 1.00 73.94 94 SER A CA 1
ATOM 731 C C . SER A 1 94 ? 20.274 -0.428 0.490 1.00 73.94 94 SER A C 1
ATOM 733 O O . SER A 1 94 ? 20.210 -1.650 0.390 1.00 73.94 94 SER A O 1
ATOM 735 N N . SER A 1 95 ? 20.659 0.171 1.622 1.00 77.56 95 SER A N 1
ATOM 736 C CA . SER A 1 95 ? 21.007 -0.571 2.839 1.00 77.56 95 SER A CA 1
ATOM 737 C C . SER A 1 95 ? 19.797 -1.130 3.592 1.00 77.56 95 SER A C 1
ATOM 739 O O . SER A 1 95 ? 19.978 -2.027 4.412 1.00 77.56 95 SER A O 1
ATOM 741 N N . ASP A 1 96 ? 18.592 -0.657 3.265 1.00 76.25 96 ASP A N 1
ATOM 742 C CA . ASP A 1 96 ? 17.324 -1.035 3.905 1.00 76.25 96 ASP A CA 1
ATOM 743 C C . ASP A 1 96 ? 16.429 -1.900 2.991 1.00 76.25 96 ASP A C 1
ATOM 745 O O . ASP A 1 96 ? 15.219 -1.988 3.169 1.00 76.25 96 ASP A O 1
ATOM 749 N N . ILE A 1 97 ? 17.011 -2.516 1.954 1.00 86.06 97 ILE A N 1
ATOM 750 C CA . ILE A 1 97 ? 16.278 -3.365 1.007 1.00 86.06 97 ILE A CA 1
ATOM 751 C C . ILE A 1 97 ? 16.330 -4.824 1.474 1.00 86.06 97 ILE A C 1
ATOM 753 O O . ILE A 1 97 ? 17.386 -5.458 1.434 1.00 86.06 97 ILE A O 1
ATOM 757 N N . ASP A 1 98 ? 15.173 -5.384 1.833 1.00 90.19 98 ASP A N 1
ATOM 758 C CA . ASP A 1 98 ? 15.039 -6.807 2.182 1.00 90.19 98 ASP A CA 1
ATOM 759 C C . ASP A 1 98 ? 15.253 -7.740 0.975 1.00 90.19 98 ASP A C 1
ATOM 761 O O . ASP A 1 98 ? 15.774 -8.851 1.108 1.00 90.19 98 ASP A O 1
ATOM 765 N N . PHE A 1 99 ? 14.830 -7.304 -0.216 1.00 90.81 99 PHE A N 1
ATOM 766 C CA . PHE A 1 99 ? 14.930 -8.065 -1.460 1.00 90.81 99 PHE A CA 1
ATOM 767 C C . PHE A 1 99 ? 15.045 -7.139 -2.676 1.00 90.81 99 PHE A C 1
ATOM 769 O O . PHE A 1 99 ? 14.215 -6.254 -2.865 1.00 90.81 99 PHE A O 1
ATOM 776 N N . ASP A 1 100 ? 16.046 -7.382 -3.526 1.00 89.88 100 ASP A N 1
ATOM 777 C CA . ASP A 1 100 ? 16.274 -6.635 -4.767 1.00 89.88 100 ASP A CA 1
ATOM 778 C C . ASP A 1 100 ? 16.109 -7.550 -5.989 1.00 89.88 100 ASP A C 1
ATOM 780 O O . ASP A 1 100 ? 16.791 -8.571 -6.123 1.00 89.88 100 ASP A O 1
ATOM 784 N N . TYR A 1 101 ? 15.215 -7.158 -6.899 1.00 89.31 101 TYR A N 1
ATOM 785 C CA . TYR A 1 101 ? 15.052 -7.772 -8.215 1.00 89.31 101 TYR A CA 1
ATOM 786 C C . TYR A 1 101 ? 15.405 -6.754 -9.299 1.00 89.31 101 TYR A C 1
ATOM 788 O O . TYR A 1 101 ? 14.553 -6.080 -9.879 1.00 89.31 101 TYR A O 1
ATOM 796 N N . GLY A 1 102 ? 16.705 -6.631 -9.552 1.00 87.94 102 GLY A N 1
ATOM 797 C CA . GLY A 1 102 ? 17.236 -5.665 -10.502 1.00 87.94 102 GLY A CA 1
ATOM 798 C C . GLY A 1 102 ? 17.052 -6.057 -11.972 1.00 87.94 102 GLY A C 1
ATOM 799 O O . GLY A 1 102 ? 16.883 -7.221 -12.343 1.00 87.94 102 GLY A O 1
ATOM 800 N N . PHE A 1 103 ? 17.211 -5.064 -12.845 1.00 88.19 103 PHE A N 1
ATOM 801 C CA . PHE A 1 103 ? 17.101 -5.199 -14.302 1.00 88.19 103 PHE A CA 1
ATOM 802 C C . PHE A 1 103 ? 17.959 -6.333 -14.897 1.00 88.19 103 PHE A C 1
ATOM 804 O O . PHE A 1 103 ? 17.498 -7.086 -15.751 1.00 88.19 103 PHE A O 1
ATOM 811 N N . THR A 1 104 ? 19.195 -6.508 -14.415 1.00 89.25 104 THR A N 1
ATOM 812 C CA . THR A 1 104 ? 20.091 -7.588 -14.868 1.00 89.25 104 THR A CA 1
ATOM 813 C C . THR A 1 104 ? 19.502 -8.974 -14.614 1.00 89.25 104 THR A C 1
ATOM 815 O O . THR A 1 104 ? 19.696 -9.876 -15.428 1.00 89.25 104 THR A O 1
ATOM 818 N N . GLN A 1 105 ? 18.803 -9.160 -13.493 1.00 91.81 105 GLN A N 1
ATOM 819 C CA . GLN A 1 105 ? 18.136 -10.422 -13.191 1.00 91.81 105 GLN A CA 1
ATOM 820 C C . GLN A 1 105 ? 16.925 -10.613 -14.110 1.00 91.81 105 GLN A C 1
ATOM 822 O O . GLN A 1 105 ? 16.792 -11.667 -14.722 1.00 91.81 105 GLN A O 1
ATOM 827 N N . ALA A 1 106 ? 16.131 -9.562 -14.322 1.00 91.00 106 ALA A N 1
ATOM 828 C CA . ALA A 1 106 ? 14.987 -9.613 -15.228 1.00 91.00 106 ALA A CA 1
ATOM 829 C C . ALA A 1 106 ? 15.358 -9.957 -16.684 1.00 91.00 106 ALA A C 1
ATOM 831 O O . ALA A 1 106 ? 14.625 -10.696 -17.342 1.00 91.00 106 ALA A O 1
ATOM 832 N N . LEU A 1 107 ? 16.510 -9.475 -17.170 1.00 92.75 107 LEU A N 1
ATOM 833 C CA . LEU A 1 107 ? 17.069 -9.863 -18.472 1.00 92.75 107 LEU A CA 1
ATOM 834 C C . LEU A 1 107 ? 17.438 -11.349 -18.528 1.00 92.75 107 LEU A C 1
ATOM 836 O O . LEU A 1 107 ? 17.145 -12.022 -19.511 1.00 92.75 107 LEU A O 1
ATOM 840 N N . ARG A 1 108 ? 18.085 -11.873 -17.478 1.00 93.00 108 ARG A N 1
ATOM 841 C CA . ARG A 1 108 ? 18.453 -13.298 -17.411 1.00 93.00 108 ARG A CA 1
ATOM 842 C C . ARG A 1 108 ? 17.229 -14.205 -17.424 1.00 93.00 108 ARG A C 1
ATOM 844 O O . ARG A 1 108 ? 17.291 -15.280 -18.012 1.00 93.00 108 ARG A O 1
ATOM 851 N N . ASP A 1 109 ? 16.145 -13.749 -16.808 1.00 94.69 109 ASP A N 1
ATOM 852 C CA . ASP A 1 109 ? 14.899 -14.501 -16.694 1.00 94.69 109 ASP A CA 1
ATOM 853 C C . ASP A 1 109 ? 13.976 -14.324 -17.919 1.00 94.69 109 ASP A C 1
ATOM 855 O O . ASP A 1 109 ? 12.935 -14.973 -17.998 1.00 94.69 109 ASP A O 1
ATOM 859 N N . GLY A 1 110 ? 14.367 -13.504 -18.906 1.00 93.44 110 GLY A N 1
ATOM 860 C CA . GLY A 1 110 ? 13.667 -13.370 -20.190 1.00 93.44 110 GLY A CA 1
ATOM 861 C C . GLY A 1 110 ? 12.420 -12.484 -20.157 1.00 93.44 110 GLY A C 1
ATOM 862 O O . GLY A 1 110 ? 11.534 -12.648 -20.991 1.00 93.44 110 GLY A O 1
ATOM 863 N N . TYR A 1 111 ? 12.327 -11.553 -19.202 1.00 87.88 111 TYR A N 1
ATOM 864 C CA . TYR A 1 111 ? 11.218 -10.586 -19.136 1.00 87.88 111 TYR A CA 1
ATOM 865 C C . TYR A 1 111 ? 11.398 -9.378 -20.068 1.00 87.88 111 TYR A C 1
ATOM 867 O O . TYR A 1 111 ? 10.467 -8.593 -20.242 1.00 87.88 111 TYR A O 1
ATOM 875 N N . PHE A 1 112 ? 12.586 -9.226 -20.654 1.00 76.56 112 PHE A N 1
ATOM 876 C CA . PHE A 1 112 ? 12.931 -8.177 -21.607 1.00 76.56 112 PHE A CA 1
ATOM 877 C C . PHE A 1 112 ? 13.735 -8.794 -22.760 1.00 76.56 112 PHE A C 1
ATOM 879 O O . PHE A 1 112 ? 14.617 -9.616 -22.501 1.00 76.56 112 PHE A O 1
ATOM 886 N N . ASP A 1 113 ? 13.424 -8.383 -23.992 1.00 66.56 113 ASP A N 1
ATOM 887 C CA . ASP A 1 113 ? 14.154 -8.735 -25.223 1.00 66.56 113 ASP A CA 1
ATOM 888 C C . ASP A 1 113 ? 15.249 -7.705 -25.553 1.00 66.56 113 ASP A C 1
ATOM 890 O O . ASP A 1 113 ? 14.985 -6.484 -25.407 1.00 66.56 113 ASP A O 1
#

Foldseek 3Di:
DVVLVVVQVVVVVVVFFEAEFDPVDLDDDPPGPYYRYDLVRLQSQFPPEEQEEEAEQCVVLVVCPVPPDNSCCSVPPGHHHPYYYYYHPDDPDPPPDPDDDDPVNCVVVPVDD

Organism: Polarella glacialis (NCBI:txid89957)

Mean predicted aligned error: 6.04 Å

Radius of gyration: 15.7 Å; Cα contacts (8 Å, |Δi|>4): 136; chains: 1; bounding box: 38×34×39 Å